Protein AF-A0A821EVJ2-F1 (afdb_monomer)

Solvent-accessible surface area (backbone atoms only — not comparable to full-atom values): 4895 Å² total; per-residue (Å²): 141,69,64,65,60,56,51,54,51,38,51,51,47,17,53,50,50,38,52,51,37,43,52,54,26,58,76,63,75,48,81,59,44,67,68,54,48,75,42,19,61,61,50,29,44,42,62,76,69,67,49,54,74,44,91,91,48,81,81,49,89,62,36,81,70,72,93,88,57,72,75,57,61,65,50,61,68,60,72,78,108

Radius of gyration: 14.81 Å; Cα contacts (8 Å, |Δi|>4): 43; chains: 1; bounding box: 33×28×42 Å

Mean predicted aligned error: 10.52 Å

Secondary structure (DSSP, 8-state):
--HHHHHHHHHHHHHHHHHHHHHHHHHTT---HHHHHHSHHHHHHIIIII----TT-TT-TTTT---SSHHHHHHHHHTT-

Sequence (81 aa):
MSDTNTVTTLERLANLLRIHSIESTQEANSGHPTSCSSMAEITSVLFFNVMRYDPKDPRNPAGSLCPSRLTSMIAQRLSSL

Foldseek 3Di:
DVCVVVVVVLVVQLVVQLVVLVVVCVVVVHDDSVVSSVCSSVVSCVVLPNFQADPVCRPPPCSRDDDPPNVPPVVVVVVVD

Structure (mmCIF, 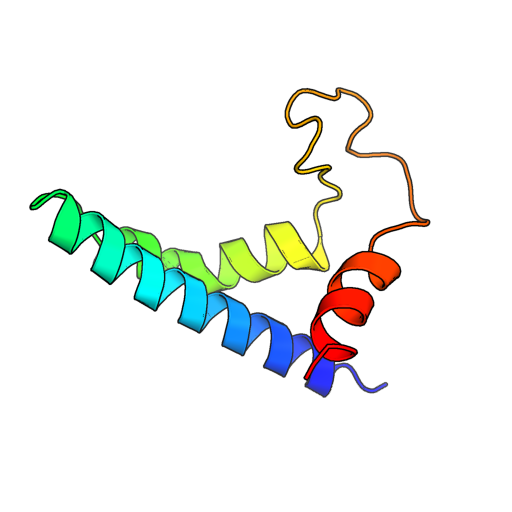N/CA/C/O backbone):
data_AF-A0A821EVJ2-F1
#
_entry.id   AF-A0A821EVJ2-F1
#
loop_
_atom_site.group_PDB
_atom_site.id
_atom_site.type_symbol
_atom_site.label_atom_id
_atom_site.label_alt_id
_atom_site.label_comp_id
_atom_site.label_asym_id
_atom_site.label_entity_id
_atom_site.label_seq_id
_atom_site.pdbx_PDB_ins_code
_atom_site.Cartn_x
_atom_site.Cartn_y
_atom_site.Cartn_z
_atom_site.occupancy
_atom_site.B_iso_or_equiv
_atom_site.auth_seq_id
_atom_site.auth_comp_id
_atom_site.auth_asym_id
_atom_site.auth_atom_id
_atom_site.pdbx_PDB_model_num
ATOM 1 N N . MET A 1 1 ? 2.176 8.146 -22.880 1.00 46.50 1 MET A N 1
ATOM 2 C CA . MET A 1 1 ? 1.763 9.091 -21.828 1.00 46.50 1 MET A CA 1
ATOM 3 C C . MET A 1 1 ? 0.316 8.816 -21.446 1.00 46.50 1 MET A C 1
ATOM 5 O O . MET A 1 1 ? -0.605 9.222 -22.145 1.00 46.50 1 MET A O 1
ATOM 9 N N . SER A 1 2 ? 0.115 8.053 -20.381 1.00 51.12 2 SER A N 1
ATOM 10 C CA . SER A 1 2 ? -1.103 8.085 -19.551 1.00 51.12 2 SER A CA 1
ATOM 11 C C . SER A 1 2 ? -0.704 7.621 -18.150 1.00 51.12 2 SER A C 1
ATOM 13 O O . SER A 1 2 ? -1.338 6.778 -17.525 1.00 51.12 2 SER A O 1
ATOM 15 N N . ASP A 1 3 ? 0.415 8.173 -17.685 1.00 68.00 3 ASP A N 1
ATOM 16 C CA . ASP A 1 3 ? 1.052 7.888 -16.400 1.00 68.00 3 ASP A CA 1
ATOM 17 C C . ASP A 1 3 ? 0.200 8.406 -15.225 1.00 68.00 3 ASP A C 1
ATOM 19 O O . ASP A 1 3 ? 0.381 8.018 -14.079 1.00 68.00 3 ASP A O 1
ATOM 23 N N . THR A 1 4 ? -0.818 9.224 -15.503 1.00 73.62 4 THR A N 1
ATOM 24 C CA . THR A 1 4 ? -1.810 9.658 -14.513 1.00 73.62 4 THR A CA 1
ATOM 25 C C . THR A 1 4 ? -2.609 8.482 -13.949 1.00 73.62 4 THR A C 1
ATOM 27 O O . THR A 1 4 ? -2.877 8.447 -12.754 1.00 73.62 4 THR A O 1
A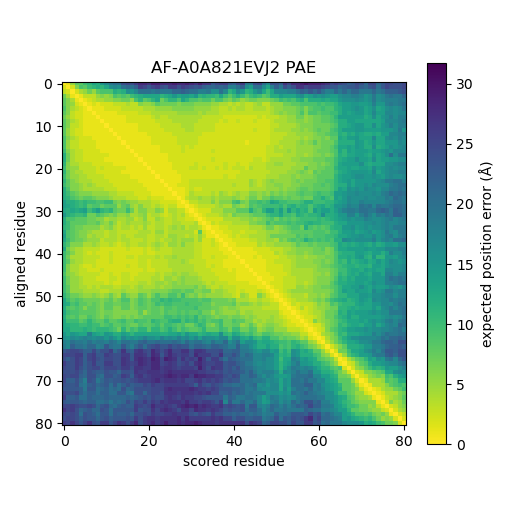TOM 30 N N . ASN A 1 5 ? -2.963 7.485 -14.772 1.00 81.44 5 ASN A N 1
ATOM 31 C CA . ASN A 1 5 ? -3.762 6.349 -14.302 1.00 81.44 5 ASN A CA 1
ATOM 32 C C . ASN A 1 5 ? -2.962 5.427 -13.365 1.00 81.44 5 ASN A C 1
ATOM 34 O O . ASN A 1 5 ? -3.508 4.921 -12.381 1.00 81.44 5 ASN A O 1
ATOM 38 N N . THR A 1 6 ? -1.663 5.252 -13.627 1.00 84.00 6 THR A N 1
ATOM 39 C CA . THR A 1 6 ? -0.773 4.481 -12.750 1.00 84.00 6 THR A CA 1
ATOM 40 C C . THR A 1 6 ? -0.551 5.207 -11.428 1.00 84.00 6 THR A C 1
ATOM 42 O O . THR A 1 6 ? -0.690 4.580 -10.380 1.00 84.00 6 THR A O 1
ATOM 45 N N . VAL A 1 7 ? -0.325 6.525 -11.450 1.00 87.25 7 VAL A N 1
ATOM 46 C CA . VAL A 1 7 ? -0.221 7.348 -10.232 1.00 87.25 7 VAL A CA 1
ATOM 47 C C . VAL A 1 7 ? -1.500 7.261 -9.393 1.00 87.25 7 VAL A C 1
ATOM 49 O O . VAL A 1 7 ? -1.426 6.886 -8.226 1.00 87.25 7 VAL A O 1
ATOM 52 N N . THR A 1 8 ? -2.681 7.466 -9.985 1.00 89.12 8 THR A N 1
ATOM 53 C CA . THR A 1 8 ? -3.961 7.339 -9.261 1.00 89.12 8 THR A CA 1
ATOM 54 C C . THR A 1 8 ? -4.180 5.929 -8.696 1.00 89.12 8 THR A C 1
ATOM 56 O O . THR A 1 8 ? -4.751 5.762 -7.617 1.00 89.12 8 THR A O 1
ATOM 59 N N . THR A 1 9 ? -3.719 4.888 -9.396 1.00 88.25 9 THR A N 1
ATOM 60 C CA . THR A 1 9 ? -3.796 3.504 -8.901 1.00 88.25 9 THR A CA 1
ATOM 61 C C . THR A 1 9 ? -2.878 3.289 -7.696 1.00 88.25 9 THR A C 1
ATOM 63 O O . THR A 1 9 ? -3.295 2.684 -6.709 1.00 88.25 9 THR A O 1
ATOM 66 N N . LEU A 1 10 ? -1.657 3.825 -7.734 1.00 88.50 10 LEU A N 1
ATOM 67 C CA . LEU A 1 10 ? -0.693 3.738 -6.633 1.00 88.50 10 LEU A CA 1
ATOM 68 C C . LEU A 1 10 ? -1.143 4.535 -5.400 1.00 88.50 10 LEU A C 1
ATOM 70 O O . LEU A 1 10 ? -0.954 4.064 -4.278 1.00 88.50 10 LEU A O 1
ATOM 74 N N . GLU A 1 11 ? -1.792 5.684 -5.594 1.00 90.50 11 GLU A N 1
ATOM 75 C CA . GLU A 1 11 ? -2.423 6.465 -4.519 1.00 90.50 11 GLU A CA 1
ATOM 76 C C . GLU A 1 11 ? -3.562 5.685 -3.854 1.00 90.50 11 GLU A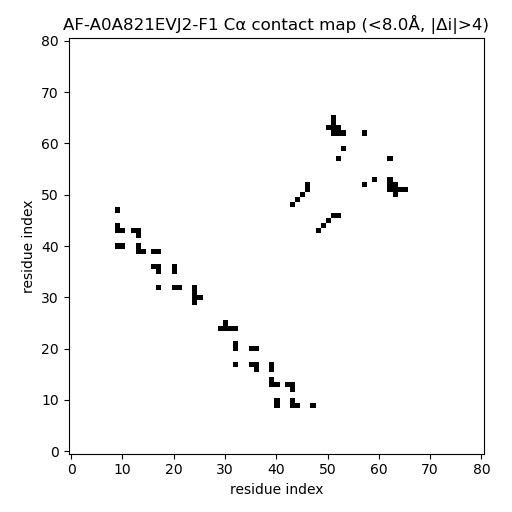 C 1
ATOM 78 O O . GLU A 1 11 ? -3.647 5.610 -2.626 1.00 90.50 11 GLU A O 1
ATOM 83 N N . ARG A 1 12 ? -4.422 5.039 -4.653 1.00 91.56 12 ARG A N 1
ATOM 84 C CA . ARG A 1 12 ? -5.479 4.163 -4.125 1.00 91.56 12 ARG A CA 1
ATOM 85 C C . ARG A 1 12 ? -4.898 3.004 -3.320 1.00 91.56 12 ARG A C 1
ATOM 87 O O . ARG A 1 12 ? -5.398 2.720 -2.235 1.00 91.56 12 ARG A O 1
ATOM 94 N N . LEU A 1 13 ? -3.831 2.372 -3.809 1.00 89.88 13 LEU A N 1
ATOM 95 C CA . LEU A 1 13 ? -3.142 1.299 -3.088 1.00 89.88 13 LEU A CA 1
ATOM 96 C C . LEU A 1 13 ? -2.514 1.797 -1.779 1.00 89.88 13 LEU A C 1
ATOM 98 O O . LEU A 1 13 ? -2.642 1.122 -0.761 1.00 89.88 13 LEU A O 1
ATOM 102 N N . ALA A 1 14 ? -1.906 2.986 -1.765 1.00 91.62 14 ALA A N 1
ATOM 103 C CA . ALA A 1 14 ? -1.377 3.588 -0.540 1.00 91.62 14 ALA A CA 1
ATOM 104 C C . ALA A 1 14 ? -2.486 3.840 0.498 1.00 91.62 14 ALA A C 1
ATOM 106 O O . ALA A 1 14 ? -2.317 3.536 1.679 1.00 91.62 14 ALA A O 1
ATOM 107 N N . ASN A 1 15 ? -3.656 4.315 0.065 1.00 92.88 15 ASN A N 1
ATOM 108 C CA . ASN A 1 15 ? -4.797 4.510 0.960 1.00 92.88 15 ASN A CA 1
ATOM 109 C C . ASN A 1 15 ? -5.355 3.187 1.504 1.00 92.88 15 ASN A C 1
ATOM 111 O O . ASN A 1 15 ? -5.683 3.111 2.687 1.00 92.88 15 ASN A O 1
ATOM 115 N N . LEU A 1 16 ? -5.397 2.129 0.690 1.00 92.50 16 LEU A N 1
ATOM 116 C CA . LEU A 1 16 ? -5.772 0.791 1.160 1.00 92.50 16 LEU A CA 1
ATOM 117 C C . LEU A 1 16 ? -4.784 0.252 2.203 1.00 92.50 16 LEU A C 1
ATOM 119 O O . LEU A 1 16 ? -5.211 -0.294 3.218 1.00 92.50 16 LEU A O 1
ATOM 123 N N . LEU A 1 17 ? -3.475 0.455 2.007 1.00 91.50 17 LEU A N 1
ATOM 124 C CA . LEU A 1 17 ? -2.456 0.067 2.991 1.00 91.50 17 LEU A CA 1
ATOM 125 C C . LEU A 1 17 ? -2.666 0.769 4.342 1.00 91.50 17 LEU A C 1
ATOM 127 O O . LEU A 1 17 ? -2.517 0.140 5.388 1.00 91.50 17 LEU A O 1
ATOM 131 N N . ARG A 1 18 ? -3.068 2.046 4.335 1.00 93.31 18 ARG A N 1
ATOM 132 C CA . ARG A 1 18 ? -3.400 2.785 5.566 1.00 93.31 18 ARG A CA 1
ATOM 133 C C . ARG A 1 18 ? -4.607 2.207 6.288 1.00 93.31 18 ARG A C 1
ATOM 135 O O . ARG A 1 18 ? -4.534 1.992 7.495 1.00 93.31 18 ARG A O 1
ATOM 142 N N . ILE A 1 19 ? -5.690 1.945 5.555 1.00 93.38 19 ILE A N 1
ATOM 143 C CA . ILE A 1 19 ? -6.915 1.363 6.119 1.00 93.38 19 ILE A CA 1
ATOM 144 C C . ILE A 1 19 ? -6.588 0.019 6.770 1.00 93.38 19 ILE A C 1
ATOM 146 O O . ILE A 1 19 ? -6.851 -0.165 7.955 1.00 93.38 19 ILE A O 1
ATOM 150 N N . HIS A 1 20 ? -5.892 -0.864 6.051 1.00 91.94 20 HIS A N 1
ATOM 151 C CA . HIS A 1 20 ? -5.500 -2.165 6.588 1.00 91.94 20 HIS A CA 1
ATOM 152 C C . HIS A 1 20 ? -4.542 -2.068 7.775 1.00 91.94 20 HIS A C 1
ATOM 154 O O . HIS A 1 20 ? -4.617 -2.891 8.688 1.00 91.94 20 HIS A O 1
ATOM 160 N N . SER A 1 21 ? -3.656 -1.071 7.817 1.00 90.50 21 SER A N 1
ATOM 161 C CA . SER A 1 21 ? -2.823 -0.848 9.000 1.00 90.50 21 SER A CA 1
ATOM 162 C C . SER A 1 21 ? -3.649 -0.446 10.221 1.00 90.50 21 SER A C 1
ATOM 164 O O . SER A 1 21 ? -3.310 -0.856 11.329 1.00 90.50 21 SER A O 1
ATOM 166 N N . ILE A 1 22 ? -4.695 0.361 10.050 1.00 92.56 22 ILE A N 1
ATOM 167 C CA . ILE A 1 22 ? -5.571 0.763 11.155 1.00 92.56 22 ILE A CA 1
ATOM 168 C C . ILE A 1 22 ? -6.389 -0.442 11.612 1.00 92.56 22 ILE A C 1
ATOM 170 O O . ILE A 1 22 ? -6.338 -0.780 12.788 1.00 92.56 22 ILE A O 1
ATOM 174 N N . GLU A 1 23 ? -7.047 -1.141 10.686 1.00 93.88 23 GLU A N 1
ATOM 175 C CA . GLU A 1 23 ? -7.858 -2.327 10.987 1.00 93.88 23 GLU A CA 1
ATOM 176 C C . GLU A 1 23 ? -7.030 -3.405 11.699 1.00 93.88 23 GLU A C 1
ATOM 178 O O . GLU A 1 23 ? -7.398 -3.862 12.773 1.00 93.88 23 GLU A O 1
ATOM 183 N N . SER A 1 24 ? -5.860 -3.764 11.165 1.00 90.69 24 SER A N 1
ATOM 184 C CA . SER A 1 24 ? -5.018 -4.808 11.769 1.00 90.69 24 SER A CA 1
ATOM 185 C C . SER A 1 24 ? -4.481 -4.438 13.153 1.00 90.69 24 SER A C 1
ATOM 187 O O . SER A 1 24 ? -4.428 -5.299 14.029 1.00 90.69 24 SER A O 1
ATOM 189 N N . THR A 1 25 ? -4.095 -3.176 13.379 1.00 91.19 25 THR A N 1
ATOM 190 C CA . THR A 1 25 ? -3.611 -2.727 14.700 1.00 91.19 25 THR A CA 1
ATOM 191 C C . THR A 1 25 ? -4.743 -2.548 15.708 1.00 91.19 25 THR A C 1
ATOM 193 O O . THR A 1 25 ? -4.540 -2.775 16.902 1.00 91.19 25 THR A O 1
ATOM 196 N N . GLN A 1 26 ? -5.941 -2.203 15.233 1.00 91.06 26 GLN A N 1
ATOM 197 C CA . GLN A 1 26 ? -7.158 -2.165 16.034 1.00 91.06 26 GLN A CA 1
ATOM 198 C C . GLN A 1 26 ? -7.560 -3.575 16.488 1.00 91.06 26 GLN A C 1
ATOM 200 O O . GLN A 1 26 ? -7.752 -3.783 17.684 1.00 91.06 26 GLN A O 1
ATOM 205 N N . GLU A 1 27 ? -7.594 -4.555 15.581 1.00 92.88 27 GLU A N 1
ATOM 206 C CA . GLU A 1 27 ? -7.899 -5.957 15.916 1.00 92.88 27 GLU A CA 1
ATOM 207 C C . GLU A 1 27 ? -6.829 -6.588 16.821 1.00 92.88 27 GLU A C 1
ATOM 209 O O . GLU A 1 27 ? -7.141 -7.336 17.746 1.00 92.88 27 GLU A O 1
ATOM 214 N N . ALA A 1 28 ? -5.553 -6.252 16.612 1.00 89.62 28 ALA A N 1
ATOM 215 C CA . ALA A 1 28 ? -4.462 -6.688 17.484 1.00 89.62 28 ALA A CA 1
ATOM 216 C C . ALA A 1 28 ? -4.423 -5.944 18.836 1.00 89.62 28 ALA A C 1
ATOM 218 O O . ALA A 1 28 ? -3.575 -6.256 19.679 1.00 89.62 28 ALA A O 1
ATOM 219 N N . ASN A 1 29 ? -5.286 -4.935 19.023 1.00 87.38 29 ASN A N 1
ATOM 220 C CA . ASN A 1 29 ? -5.335 -4.016 20.165 1.00 87.38 29 ASN A CA 1
ATOM 221 C C . ASN A 1 29 ? -3.956 -3.430 20.542 1.00 87.38 29 ASN A C 1
ATOM 223 O O . ASN A 1 29 ? -3.670 -3.138 21.706 1.00 87.38 29 ASN A O 1
ATOM 227 N N . SER A 1 30 ? -3.063 -3.333 19.555 1.00 84.75 30 SER A N 1
ATOM 228 C CA . SER A 1 30 ? -1.664 -2.946 19.709 1.00 84.75 30 SER A CA 1
ATOM 229 C C . SER A 1 30 ? -1.044 -2.624 18.347 1.00 84.75 30 SER A C 1
ATOM 231 O O . SER A 1 30 ? -1.420 -3.181 17.316 1.00 84.75 30 SER A O 1
ATOM 233 N N . GLY A 1 31 ? -0.066 -1.718 18.334 1.00 84.88 31 GLY A N 1
ATOM 234 C CA . GLY A 1 31 ? 0.693 -1.368 17.134 1.00 84.88 31 GLY A CA 1
ATOM 235 C C . GLY A 1 31 ? 0.844 0.135 16.919 1.00 84.88 31 GLY A C 1
ATOM 236 O O . GLY A 1 31 ? 0.447 0.946 17.751 1.00 84.88 31 GLY A O 1
ATOM 237 N N . HIS A 1 32 ? 1.454 0.497 15.788 1.00 86.88 32 HIS A N 1
ATOM 238 C CA . HIS A 1 32 ? 1.752 1.882 15.412 1.00 86.88 32 HIS A CA 1
ATOM 239 C C . HIS A 1 32 ? 1.256 2.165 13.983 1.00 86.88 32 HIS A C 1
ATOM 241 O O . HIS A 1 32 ? 2.057 2.170 13.042 1.00 86.88 32 HIS A O 1
ATOM 247 N N . PRO A 1 33 ? -0.057 2.398 13.786 1.00 85.44 33 PRO A N 1
ATOM 248 C CA . PRO A 1 33 ? -0.623 2.620 12.452 1.00 85.44 33 PRO A CA 1
ATOM 249 C C . PRO A 1 33 ? -0.073 3.882 11.772 1.00 85.44 33 PRO A C 1
ATOM 251 O O . PRO A 1 33 ? -0.008 3.962 10.544 1.00 85.44 33 PRO A O 1
ATOM 254 N N . THR A 1 34 ? 0.392 4.854 12.561 1.00 83.81 34 THR A N 1
ATOM 255 C CA . THR A 1 34 ? 1.049 6.075 12.077 1.00 83.81 34 THR A CA 1
ATOM 256 C C . THR A 1 34 ? 2.382 5.778 11.390 1.00 83.81 34 THR A C 1
ATOM 258 O O . THR A 1 34 ? 2.658 6.341 10.332 1.00 83.81 34 THR A O 1
ATOM 261 N N . SER A 1 35 ? 3.172 4.847 11.932 1.00 86.81 35 SER A N 1
ATOM 262 C CA . SER A 1 35 ? 4.451 4.425 11.349 1.00 86.81 35 SER A CA 1
ATOM 263 C C . SER A 1 35 ? 4.270 3.682 10.024 1.00 86.81 35 SER A C 1
ATOM 265 O O . SER A 1 35 ? 5.060 3.866 9.107 1.00 86.81 35 SER A O 1
ATOM 267 N N . CYS A 1 36 ? 3.221 2.864 9.886 1.00 83.62 36 CYS A N 1
ATOM 268 C CA . CYS A 1 36 ? 2.911 2.217 8.608 1.00 83.62 36 CYS A CA 1
ATOM 269 C C . CYS A 1 36 ? 2.364 3.229 7.584 1.00 83.62 36 CYS A C 1
ATOM 271 O O . CYS A 1 36 ? 2.727 3.197 6.408 1.00 83.62 36 CYS A O 1
ATOM 273 N N . SER A 1 37 ? 1.558 4.192 8.042 1.00 85.69 37 SER A N 1
ATOM 274 C CA . SER A 1 37 ? 0.960 5.222 7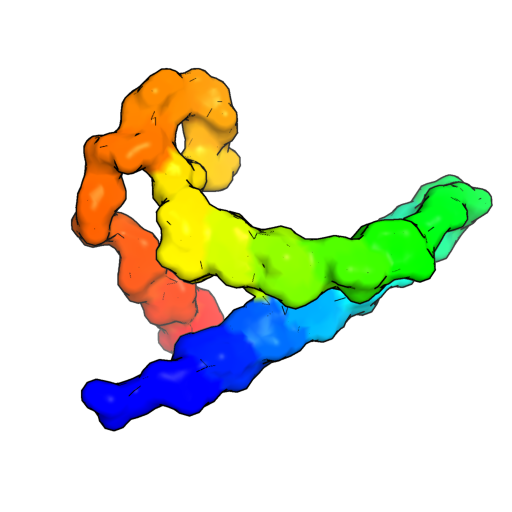.185 1.00 85.69 37 SER A CA 1
ATOM 275 C C . SER A 1 37 ? 1.973 6.177 6.548 1.00 85.69 37 SER A C 1
ATOM 277 O O . SER A 1 37 ? 1.682 6.712 5.476 1.00 85.69 37 SER A O 1
ATOM 279 N N . SER A 1 38 ? 3.139 6.396 7.170 1.00 88.88 38 SER A N 1
ATOM 280 C CA . SER A 1 38 ? 4.207 7.240 6.612 1.00 88.88 38 SER A CA 1
ATOM 281 C C . SER A 1 38 ? 4.980 6.564 5.474 1.00 88.88 38 SER A C 1
ATOM 283 O O . SER A 1 38 ? 5.543 7.249 4.626 1.00 88.88 38 SER A O 1
ATOM 285 N N . MET A 1 39 ? 4.984 5.228 5.421 1.00 89.62 39 MET A N 1
ATOM 286 C CA . MET A 1 39 ? 5.656 4.446 4.378 1.00 89.62 39 MET A CA 1
ATOM 287 C C . MET A 1 39 ? 4.704 3.935 3.288 1.00 89.62 39 MET A C 1
ATOM 289 O O . MET A 1 39 ? 5.145 3.224 2.382 1.00 89.62 39 MET A O 1
ATOM 293 N N . ALA A 1 40 ? 3.413 4.267 3.355 1.00 90.12 40 ALA A N 1
ATOM 294 C CA . ALA A 1 40 ? 2.386 3.707 2.479 1.00 90.12 40 ALA A CA 1
ATOM 295 C C . ALA A 1 40 ? 2.648 3.994 0.988 1.00 90.12 40 ALA A C 1
ATOM 297 O O . ALA A 1 40 ? 2.576 3.074 0.172 1.00 90.12 40 ALA A O 1
ATOM 298 N N . GLU A 1 41 ? 3.027 5.224 0.627 1.00 87.75 41 GLU A N 1
ATOM 299 C CA . GLU A 1 41 ? 3.371 5.598 -0.754 1.00 87.75 41 GLU A CA 1
ATOM 300 C C . GLU A 1 41 ? 4.639 4.896 -1.250 1.00 87.75 41 GLU A C 1
ATOM 302 O O . GLU A 1 41 ? 4.689 4.409 -2.377 1.00 87.75 41 GLU A O 1
ATOM 307 N N . ILE A 1 42 ? 5.671 4.812 -0.407 1.00 89.81 42 ILE A N 1
ATOM 308 C CA . ILE A 1 42 ? 6.927 4.140 -0.772 1.00 89.81 42 ILE A CA 1
ATOM 309 C C . ILE A 1 42 ? 6.658 2.653 -1.011 1.00 89.81 42 ILE A C 1
ATOM 311 O O . ILE A 1 42 ? 7.127 2.082 -1.994 1.00 89.81 42 ILE A O 1
ATOM 315 N N . THR A 1 43 ? 5.864 2.036 -0.138 1.00 87.12 43 THR A N 1
ATOM 316 C CA . THR A 1 43 ? 5.514 0.616 -0.222 1.00 87.12 43 THR A CA 1
ATOM 317 C C . THR A 1 43 ? 4.671 0.329 -1.461 1.00 87.12 43 THR A C 1
ATOM 319 O O . THR A 1 43 ? 4.921 -0.669 -2.139 1.00 87.12 43 THR A O 1
ATOM 322 N N . SER A 1 44 ? 3.722 1.205 -1.815 1.00 87.75 44 SER A N 1
ATOM 323 C CA . SER A 1 44 ? 2.893 1.000 -3.005 1.00 87.75 44 SER A CA 1
ATOM 324 C C . SER A 1 44 ? 3.723 1.058 -4.293 1.00 87.75 44 SER A C 1
ATOM 326 O O . SER A 1 44 ? 3.617 0.169 -5.138 1.00 87.75 44 SER A O 1
ATOM 328 N N . VAL A 1 45 ? 4.627 2.030 -4.425 1.00 88.56 45 VAL A N 1
ATOM 329 C CA . VAL A 1 45 ? 5.524 2.128 -5.588 1.00 88.56 45 VAL A CA 1
ATOM 330 C C . VAL A 1 45 ? 6.502 0.954 -5.626 1.00 88.56 45 VAL A C 1
ATOM 332 O O . VAL A 1 45 ? 6.706 0.338 -6.676 1.00 88.56 45 VAL A O 1
ATOM 335 N N . LEU A 1 46 ? 7.105 0.618 -4.487 1.00 87.31 46 LEU A N 1
ATOM 336 C CA . LEU A 1 46 ? 8.117 -0.425 -4.425 1.00 87.31 46 LEU A CA 1
ATOM 337 C C . LEU A 1 46 ? 7.531 -1.785 -4.823 1.00 87.31 46 LEU A C 1
ATOM 339 O O . LEU A 1 46 ? 8.105 -2.449 -5.678 1.00 87.31 46 LEU A O 1
ATOM 343 N N . PHE A 1 47 ? 6.380 -2.180 -4.275 1.00 81.69 47 PHE A N 1
ATOM 344 C CA . PHE A 1 47 ? 5.789 -3.497 -4.544 1.00 81.69 47 PHE A CA 1
ATOM 345 C C . PHE A 1 47 ? 5.011 -3.589 -5.857 1.00 81.69 47 PHE A C 1
ATOM 347 O O . PHE A 1 47 ? 4.982 -4.663 -6.455 1.00 81.69 47 PHE A O 1
ATOM 354 N N . PHE A 1 48 ? 4.374 -2.504 -6.306 1.00 80.75 48 PHE A N 1
ATOM 355 C CA . PHE A 1 48 ? 3.463 -2.563 -7.456 1.00 80.75 48 PHE A CA 1
ATOM 356 C C . PHE A 1 48 ? 4.008 -1.901 -8.724 1.00 80.75 48 PHE A C 1
ATOM 358 O O . PHE A 1 48 ? 3.392 -2.044 -9.779 1.00 80.75 48 PHE A O 1
ATOM 365 N N . ASN A 1 49 ? 5.155 -1.217 -8.653 1.00 79.81 49 ASN A N 1
ATOM 366 C CA . ASN A 1 49 ? 5.775 -0.578 -9.816 1.00 79.81 49 ASN A CA 1
ATOM 367 C C . ASN A 1 49 ? 7.238 -0.998 -10.046 1.00 79.81 49 ASN A C 1
ATOM 369 O O . ASN A 1 49 ? 7.632 -1.202 -11.192 1.00 79.81 49 ASN A O 1
ATOM 373 N N . VAL A 1 50 ? 8.050 -1.133 -8.990 1.00 80.88 50 VAL A N 1
ATOM 374 C CA . VAL A 1 50 ? 9.508 -1.338 -9.131 1.00 80.88 50 VAL A CA 1
ATOM 375 C C . VAL A 1 50 ? 9.927 -2.799 -8.955 1.00 80.88 50 VAL A C 1
ATOM 377 O O . VAL A 1 50 ? 10.648 -3.341 -9.794 1.00 80.88 50 VAL A O 1
ATOM 380 N N . MET A 1 51 ? 9.509 -3.448 -7.867 1.00 79.19 51 MET A N 1
ATOM 381 C CA . MET A 1 51 ? 9.905 -4.821 -7.565 1.00 79.19 51 MET A CA 1
ATOM 382 C C . MET A 1 51 ? 9.115 -5.820 -8.401 1.00 79.19 51 MET A C 1
ATOM 384 O O . MET A 1 51 ? 7.909 -5.692 -8.609 1.00 79.19 51 MET A O 1
ATOM 388 N N . ARG A 1 52 ? 9.806 -6.876 -8.831 1.00 73.12 52 ARG A N 1
ATO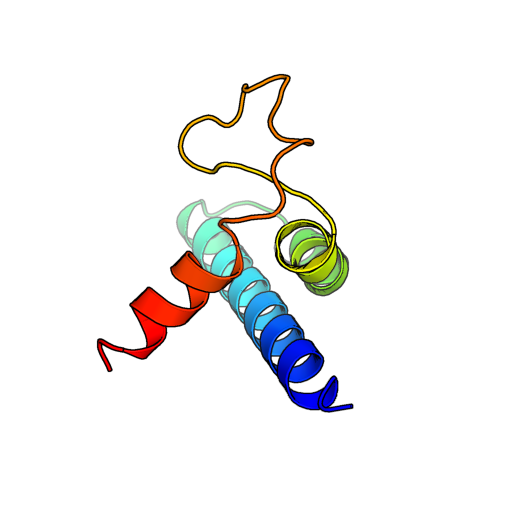M 389 C CA . ARG A 1 52 ? 9.166 -8.102 -9.301 1.00 73.12 52 ARG A CA 1
ATOM 390 C C . ARG A 1 52 ? 9.193 -9.093 -8.153 1.00 73.12 52 ARG A C 1
ATOM 392 O O . ARG A 1 52 ? 10.252 -9.416 -7.628 1.00 73.12 52 ARG A O 1
ATOM 399 N N . TYR A 1 53 ? 8.007 -9.476 -7.713 1.00 72.81 53 TYR A N 1
ATOM 400 C CA . TYR A 1 53 ? 7.799 -10.343 -6.568 1.00 72.81 53 TYR A CA 1
ATOM 401 C C . TYR A 1 53 ? 6.661 -11.300 -6.904 1.00 72.81 53 TYR A C 1
ATOM 403 O O . TYR A 1 53 ? 5.630 -10.863 -7.418 1.00 72.81 53 TYR A O 1
ATOM 411 N N . ASP A 1 54 ? 6.857 -12.594 -6.649 1.00 78.31 54 ASP A N 1
ATOM 412 C CA . ASP A 1 54 ? 5.793 -13.590 -6.750 1.00 78.31 54 ASP A CA 1
ATOM 413 C C . ASP A 1 54 ? 5.201 -13.823 -5.353 1.00 78.31 54 ASP A C 1
ATOM 415 O O . ASP A 1 54 ? 5.870 -14.405 -4.498 1.00 78.31 54 ASP A O 1
ATOM 419 N N . PRO A 1 55 ? 3.945 -13.414 -5.094 1.00 77.81 55 PRO A N 1
ATOM 420 C CA . PRO A 1 55 ? 3.299 -13.663 -3.810 1.00 77.81 55 PRO A CA 1
ATOM 421 C C . PRO A 1 55 ? 3.155 -15.152 -3.468 1.00 77.81 55 PRO A C 1
ATOM 423 O O . PRO A 1 55 ? 2.959 -15.480 -2.299 1.00 77.81 55 PRO A O 1
ATOM 426 N N . LYS A 1 56 ? 3.208 -16.050 -4.464 1.00 81.19 56 LYS A N 1
ATOM 427 C CA . LYS A 1 56 ? 3.082 -17.504 -4.272 1.00 81.19 56 LYS A CA 1
ATOM 428 C C . LYS A 1 56 ? 4.400 -18.175 -3.907 1.00 81.19 56 LYS A C 1
ATOM 430 O O . LYS A 1 56 ? 4.373 -19.224 -3.271 1.00 81.19 56 LYS A O 1
ATOM 435 N N . ASP A 1 57 ? 5.523 -17.576 -4.289 1.00 80.50 57 ASP A N 1
ATOM 436 C CA . ASP A 1 57 ? 6.856 -18.054 -3.938 1.00 80.50 57 ASP A CA 1
ATOM 437 C C . ASP A 1 57 ? 7.729 -16.890 -3.436 1.00 80.50 57 ASP A C 1
ATOM 439 O O . ASP A 1 57 ? 8.598 -16.378 -4.149 1.00 80.50 57 ASP A O 1
ATOM 443 N N . PRO A 1 58 ? 7.503 -16.448 -2.185 1.00 78.56 58 PRO A N 1
ATOM 444 C CA . PRO A 1 58 ? 8.157 -15.271 -1.619 1.00 78.56 58 PRO A CA 1
ATOM 445 C C . PRO A 1 58 ? 9.666 -15.455 -1.405 1.00 78.56 58 PRO A C 1
ATOM 447 O O . PRO A 1 58 ? 10.384 -14.481 -1.186 1.00 78.56 58 PRO A O 1
ATOM 450 N N . ARG A 1 59 ? 10.152 -16.704 -1.427 1.00 79.00 59 ARG A N 1
ATOM 451 C CA . ARG A 1 59 ? 11.566 -17.056 -1.237 1.00 79.00 59 ARG A CA 1
ATOM 452 C C . ARG A 1 59 ? 12.278 -17.341 -2.553 1.00 79.00 59 ARG A C 1
ATOM 454 O O . ARG A 1 59 ? 13.453 -17.700 -2.511 1.00 79.00 59 ARG A O 1
ATOM 461 N N . ASN A 1 60 ? 11.601 -17.182 -3.691 1.00 74.12 60 ASN A N 1
ATOM 462 C CA . ASN A 1 60 ? 12.193 -17.444 -4.989 1.00 74.12 60 ASN A CA 1
ATOM 463 C C . ASN A 1 60 ? 13.422 -16.541 -5.214 1.00 74.12 60 ASN A C 1
ATOM 465 O O . ASN A 1 60 ? 13.263 -15.326 -5.380 1.00 74.12 60 ASN A O 1
ATOM 469 N N . PRO A 1 61 ? 14.644 -17.097 -5.296 1.00 66.06 61 PRO A N 1
ATOM 470 C CA . PRO A 1 61 ? 15.840 -16.307 -5.574 1.00 66.06 61 PRO A CA 1
ATOM 471 C C . PRO A 1 61 ? 15.817 -15.692 -6.984 1.00 66.06 61 PRO A C 1
ATOM 473 O O . PRO A 1 61 ? 16.524 -14.720 -7.238 1.00 66.06 61 PRO A O 1
ATOM 476 N N . ALA A 1 62 ? 14.989 -16.224 -7.893 1.00 65.00 62 ALA A N 1
ATOM 477 C CA . ALA A 1 62 ? 14.791 -15.707 -9.246 1.00 65.00 62 ALA A CA 1
ATOM 478 C C . ALA A 1 62 ? 13.657 -14.668 -9.357 1.00 65.00 62 ALA A C 1
ATOM 480 O O . ALA A 1 62 ? 13.378 -14.201 -10.464 1.00 65.00 62 ALA A O 1
ATOM 481 N N . GLY A 1 63 ? 13.002 -14.285 -8.248 1.00 56.44 63 GLY A N 1
ATOM 482 C CA . GLY A 1 63 ? 11.866 -13.347 -8.238 1.00 56.44 63 GLY A CA 1
ATOM 483 C C . GLY A 1 63 ? 12.141 -12.003 -8.933 1.00 56.44 63 GLY A C 1
ATOM 484 O O . GLY A 1 63 ? 11.225 -11.363 -9.439 1.00 56.44 63 GLY A O 1
ATOM 485 N N . SER A 1 64 ? 13.409 -11.625 -9.077 1.00 52.44 64 SER A N 1
ATOM 486 C CA . SER A 1 64 ? 13.880 -10.429 -9.779 1.00 52.44 64 SER A CA 1
ATOM 487 C C . SER A 1 64 ? 13.917 -10.533 -11.320 1.00 52.44 64 SER A C 1
ATOM 489 O O . SER A 1 64 ? 14.152 -9.520 -11.982 1.00 52.44 64 SER A O 1
ATOM 491 N N . LEU A 1 65 ? 13.654 -11.696 -11.933 1.00 43.56 65 LEU A N 1
ATOM 492 C CA . LEU A 1 65 ? 13.929 -11.947 -13.360 1.00 43.56 65 LEU A CA 1
ATOM 493 C C . LEU A 1 65 ? 12.775 -12.645 -14.113 1.00 43.56 65 LEU A C 1
ATOM 495 O O . LEU A 1 65 ? 12.945 -13.728 -14.663 1.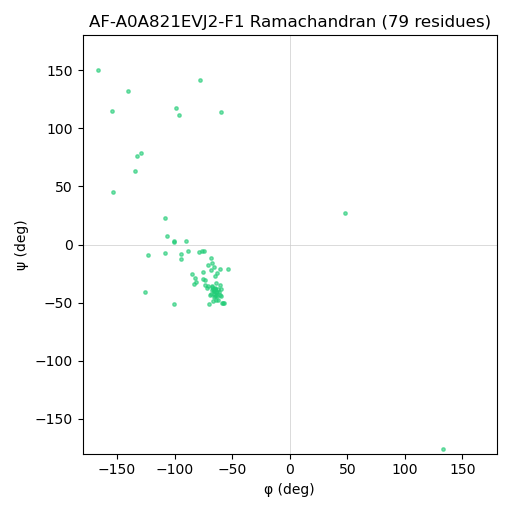00 43.56 65 LEU A O 1
ATOM 499 N N . CYS A 1 66 ? 11.597 -12.017 -14.238 1.00 42.12 66 CYS A N 1
ATOM 500 C CA . CYS A 1 66 ? 10.714 -12.339 -15.375 1.00 42.12 66 CYS A CA 1
ATOM 501 C C . CYS A 1 66 ? 9.756 -11.188 -15.765 1.00 42.12 66 CYS A C 1
ATOM 503 O O . CYS A 1 66 ? 8.886 -10.830 -14.972 1.00 42.12 66 CYS A O 1
ATOM 505 N N . PRO A 1 67 ? 9.870 -10.583 -16.969 1.00 46.12 67 PRO A N 1
ATOM 506 C CA . PRO A 1 67 ? 9.091 -9.397 -17.356 1.00 46.12 67 PRO A CA 1
ATOM 507 C C . PRO A 1 67 ? 7.622 -9.596 -17.743 1.00 46.12 67 PRO A C 1
ATOM 509 O O . PRO A 1 67 ? 6.947 -8.605 -18.002 1.00 46.12 67 PRO A O 1
ATOM 512 N N . SER A 1 68 ? 7.106 -10.821 -17.833 1.00 45.72 68 SER A N 1
ATOM 513 C CA . SER A 1 68 ? 5.930 -11.089 -18.678 1.00 45.72 68 SER A CA 1
ATOM 51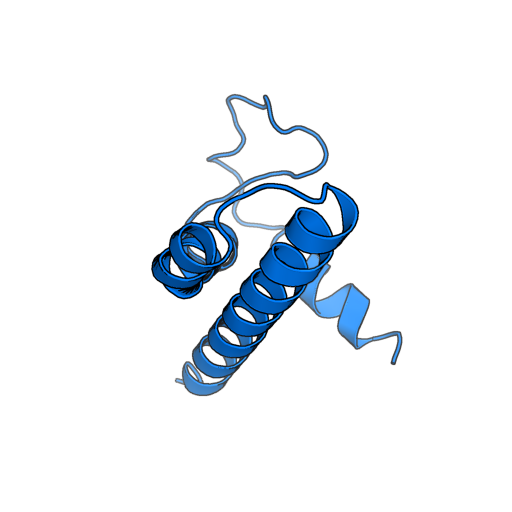4 C C . SER A 1 68 ? 4.594 -11.341 -17.964 1.00 45.72 68 SER A C 1
ATOM 516 O O . SER A 1 68 ? 3.628 -11.679 -18.642 1.00 45.72 68 SER A O 1
ATOM 518 N N . ARG A 1 69 ? 4.472 -11.180 -16.633 1.00 50.09 69 ARG A N 1
ATOM 519 C CA . ARG A 1 69 ? 3.218 -11.541 -15.916 1.00 50.09 69 ARG A CA 1
ATOM 520 C C . ARG A 1 69 ? 2.518 -10.454 -15.092 1.00 50.09 69 ARG A C 1
ATOM 522 O O . ARG A 1 69 ? 1.379 -10.678 -14.689 1.00 50.09 69 ARG A O 1
ATOM 529 N N . LEU A 1 70 ? 3.117 -9.279 -14.872 1.00 49.94 70 LEU A N 1
ATOM 530 C CA . LEU A 1 70 ? 2.566 -8.309 -13.907 1.00 49.94 70 LEU A CA 1
ATOM 531 C C . LEU A 1 70 ? 1.290 -7.592 -14.394 1.00 49.94 70 LEU A C 1
ATOM 533 O O . LEU A 1 70 ? 0.399 -7.314 -13.596 1.00 49.94 70 LEU A O 1
ATOM 537 N N . THR A 1 71 ? 1.120 -7.384 -15.701 1.00 53.28 71 THR A N 1
ATOM 538 C CA . THR A 1 71 ? -0.109 -6.787 -16.258 1.00 53.28 71 THR A CA 1
ATOM 539 C C . THR A 1 71 ? -1.329 -7.712 -16.195 1.00 53.28 71 THR A C 1
ATOM 541 O O . THR A 1 71 ? -2.456 -7.232 -16.268 1.00 53.28 71 THR A O 1
ATOM 544 N N . SER A 1 72 ? -1.147 -9.024 -15.999 1.00 49.16 72 SER A N 1
ATOM 545 C CA . SER A 1 72 ? -2.268 -9.975 -15.996 1.00 49.16 72 SER A CA 1
ATOM 546 C C . SER A 1 72 ? -3.016 -10.044 -14.661 1.00 49.16 72 SER A C 1
ATOM 548 O O . SER A 1 72 ? -4.204 -10.360 -14.663 1.00 49.16 72 SER A O 1
ATOM 550 N N . MET A 1 73 ? -2.363 -9.774 -13.523 1.00 53.38 73 MET A N 1
ATOM 551 C CA . MET A 1 73 ? -3.005 -9.921 -12.204 1.00 53.38 73 MET A CA 1
ATOM 552 C C . MET A 1 73 ? -3.852 -8.709 -11.805 1.00 53.38 73 MET A C 1
ATOM 554 O O . MET A 1 73 ? -4.904 -8.888 -11.196 1.00 53.38 73 MET A O 1
ATOM 558 N N . ILE A 1 74 ? -3.449 -7.493 -12.188 1.00 55.41 74 ILE A N 1
ATOM 559 C CA . ILE A 1 74 ? -4.244 -6.279 -11.931 1.00 55.41 74 ILE A CA 1
ATOM 560 C C . ILE A 1 74 ? -5.471 -6.231 -12.862 1.00 55.41 74 ILE A C 1
ATOM 562 O O . ILE A 1 74 ? -6.554 -5.847 -12.429 1.00 55.41 74 ILE A O 1
ATOM 566 N N . ALA A 1 75 ? -5.350 -6.718 -14.103 1.00 50.50 75 ALA A N 1
ATOM 567 C CA . ALA A 1 75 ? -6.477 -6.802 -15.035 1.00 50.50 75 ALA A CA 1
ATOM 568 C C . ALA A 1 75 ? -7.548 -7.825 -14.599 1.00 50.50 75 ALA A C 1
ATOM 570 O O . ALA A 1 75 ? -8.739 -7.535 -14.689 1.00 50.50 75 ALA A O 1
ATOM 571 N N . GLN A 1 76 ? -7.155 -8.988 -14.060 1.00 52.12 76 GLN A N 1
ATOM 572 C CA . GLN A 1 76 ? -8.103 -10.061 -13.709 1.00 52.12 76 GLN A CA 1
ATOM 573 C C . GLN A 1 76 ? -9.040 -9.745 -12.535 1.00 52.12 76 GLN A C 1
ATOM 575 O O . GLN A 1 76 ? -10.100 -10.357 -12.450 1.00 52.12 76 GLN A O 1
ATOM 580 N N . ARG A 1 77 ? -8.701 -8.797 -11.651 1.00 51.28 77 ARG A N 1
ATOM 581 C CA . ARG A 1 77 ? -9.606 -8.363 -10.566 1.00 51.28 77 ARG A CA 1
ATOM 582 C C . ARG A 1 77 ? -10.461 -7.140 -10.900 1.00 51.28 77 ARG A C 1
ATOM 584 O O . ARG A 1 77 ? -11.371 -6.834 -10.139 1.00 51.28 77 ARG A O 1
ATOM 591 N N . LEU A 1 78 ? -10.208 -6.477 -12.029 1.00 48.72 78 LEU A N 1
ATOM 592 C CA . LEU A 1 78 ? -11.071 -5.411 -12.554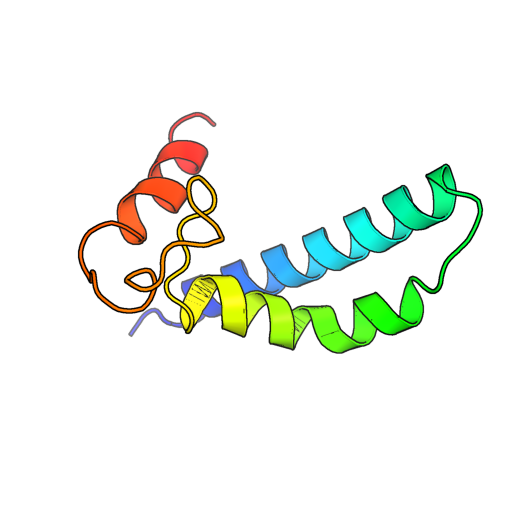 1.00 48.72 78 LEU A CA 1
ATOM 593 C C . LEU A 1 78 ? -12.099 -5.930 -13.575 1.00 48.72 78 LEU A C 1
ATOM 595 O O . LEU A 1 78 ? -13.028 -5.208 -13.895 1.00 48.72 78 LEU A O 1
ATOM 599 N N . SER A 1 79 ? -11.963 -7.170 -14.070 1.00 44.53 79 SER A N 1
ATOM 600 C CA . SER A 1 79 ? -12.938 -7.809 -14.982 1.00 44.53 79 SER A CA 1
ATOM 601 C C . SER A 1 79 ? -14.075 -8.559 -14.269 1.00 44.53 79 SER A C 1
ATOM 603 O O . SER A 1 79 ? -14.958 -9.097 -14.928 1.00 44.53 79 SER A O 1
ATOM 605 N N . SER A 1 80 ? -14.025 -8.658 -12.937 1.00 47.91 80 SER A N 1
ATOM 606 C CA . SER A 1 80 ? -15.034 -9.329 -12.102 1.00 47.91 80 SER A CA 1
ATOM 607 C C . SER A 1 80 ? -15.879 -8.340 -11.283 1.00 47.91 80 SER A C 1
ATOM 609 O O . SER A 1 80 ? -16.398 -8.712 -10.231 1.00 47.91 80 SER A O 1
ATOM 611 N N . LEU A 1 81 ? -15.955 -7.088 -11.741 1.00 48.88 81 LEU A N 1
ATOM 612 C CA . LEU A 1 81 ? -16.817 -6.011 -11.251 1.00 48.88 81 LEU A CA 1
ATOM 613 C C . LEU A 1 81 ? -17.570 -5.414 -12.440 1.00 48.88 81 LEU A C 1
ATOM 615 O O . LEU A 1 81 ? -16.906 -5.178 -13.474 1.00 48.88 81 LEU A O 1
#

pLDDT: mean 75.87, std 16.84, range [42.12, 93.88]

=== Feature glossary ===
The record interleaves many kinds of information about one protein. Here is each kind framed as the question it answers.

Q: What known structures does this most resemble?
A: Structural nearest neighbors (via Foldseek easy-search vs the PDB). Reported per hit: target PDB id, E-value, and alignment TM-score. A TM-score above ~0.5 is the conventional threshold for 'same fold'.

Q: Where is each backbone atom in 3D?
A: The mmCIF table is the protein's shape written out atom by atom. For each backbone N, Cα, C, and carbonyl O, it records an (x, y, z) coordinate triple in Å plus the residue type, chain letter, and residue number.

Q: What are the backbone torsion angles?
A: The φ/ψ torsion pair specifies the backbone conformation at each residue. φ rotates about the N–Cα bond, ψ about the Cα–C bond. Steric clashes forbid most of the (φ, ψ) plane — the allowed regions (α-helix basin, β-sheet basin, left-handed helix) are the Ramachandran-allowed regions.

Q: Which residues are buried vs exposed?
A: Solvent-accessible surface area (SASA) is the area in Å² traced out by the centre of a 1.4 Å probe sphere (a water molecule) rolled over the protein's van der Waals surface (Shrake–Rupley / Lee–Richards construction). Buried residues have near-zero SASA; fully exposed residues can exceed 200 Å². The total SASA scales roughly with the number of surface residues.

Q: How confident is the AlphaFold model at each residue?
A: pLDDT is the predicted lDDT-Cα score: AlphaFold's confidence that the local environment of each residue (all inter-atomic distances within 15 Å) is correctly placed. It is a per-residue number between 0 and 100, with higher meaning more reliable.

Q: What does the local fold look like, residue by residue?
A: 3Di is Foldseek's structural alphabet. Each residue is assigned one of twenty discrete states based on how its Cα sits relative to its spatial (not sequential) neighbors. Aligning 3Di strings finds structural homologs roughly as well as full 3D superposition, but orders of magnitude faster.

Q: How big and how compact is the whole molecule?
A: Radius of gyration (Rg) is the root-mean-square distance of Cα atoms from their centroid — a single number for overall size and compactness. A globular domain of N residues has Rg ≈ 2.2·N^0.38 Å; an extended or disordered chain has a much larger Rg. The Cα contact count is the number of residue pairs whose Cα atoms are within 8 Å and are more than four positions apart in sequence — a standard proxy for tertiary packing density. The bounding box is the smallest axis-aligned box enclosing all Cα atoms.

Q: Which residues are in helices, strands, or loops?
A: DSSP 8-state secondary structure assigns each residue one of H (α-helix), G (3₁₀-helix), I (π-helix), E (extended β-strand), B (isolated β-bridge), T (hydrogen-bonded turn), S (bend), or '-' (coil). The assignment is computed from backbone hydrogen-bond geometry via the Kabsch–Sander algorithm.

Q: How mobile is each atom in the crystal?
A: Crystallographic B-factors measure how much each atom's electron density is smeared out, in Å². They rise in mobile loops and surface residues and fall in the buried interior. In AlphaFold models this column is repurposed to hold pLDDT instead.

Q: What if only a Cα trace is available?
A: P-SEA three-state annotation labels each residue as helix, strand, or coil based purely on the geometry of the Cα trace. It serves as a fallback when the full backbone (and thus DSSP) is unavailable.

Q: What family and function is it annotated with?
A: Database cross-references. InterPro integrates a dozen domain/family signature databases into unified entries with residue-range hits. GO terms attach function/process/location labels with evidence codes. CATH codes position the fold in a four-level structural taxonomy. Organism is the NCBI-taxonomy species name.

Q: Are the domains correctly placed relative to each other?
A: Predicted Aligned Error (PAE) is an AlphaFold confidence matrix: entry (i, j) is the expected error in the position of residue j, in ångströms, when the prediction is superimposed on the true structure at residue i. Low PAE within a block of residues means that block is internally rigid and well-predicted; high PAE b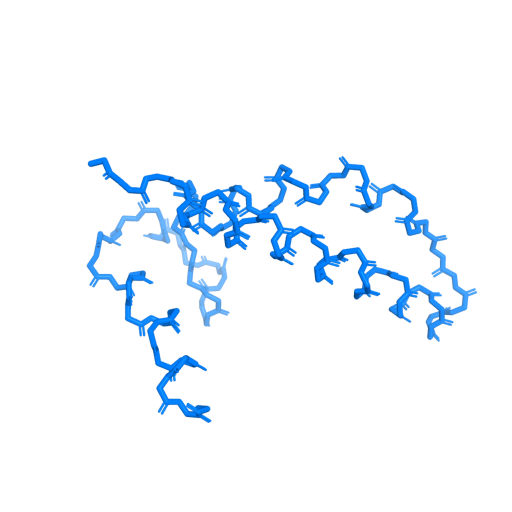etween two blocks means their relative placement is uncertain even if each block individually is confident.

Q: What do the diagnostic plots show?
A: Three diagnostic plots accompany the record. The Cα contact map visualizes the tertiary structure as a 2D adjacency matrix (8 Å cutoff, sequence-local contacts suppressed). The Ramachandran plot shows the distribution of backbone (φ, ψ) torsions, with points in the α and β basins reflecting secondary structure content. The PAE plot shows AlphaFold's inter-residue confidence as a color matrix.

Q: What is the amino-acid chain?
A: Primary structure: the covalent order of the twenty standard amino acids along the backbone. Two proteins with the same sequence will (almost always) fold to the same structure; two with 30% identity often share a fold but not the details.

Q: What do the rendered images show?
A: The six renders are orthographic views along the three Cartesian axes in both directions. Representation (cartoon, sticks, or surface) and color scheme (sequence-rainbow or by-chain) vary across proteins so the training set covers all the common visualization conventions.